Protein AF-A0A3Q3VWB0-F1 (afdb_monomer_lite)

Structure (mmCIF, N/CA/C/O backbone):
data_AF-A0A3Q3VWB0-F1
#
_entry.id   AF-A0A3Q3VWB0-F1
#
loop_
_atom_site.group_PDB
_atom_site.id
_atom_site.type_symbol
_atom_site.label_atom_id
_atom_site.label_alt_id
_atom_site.label_comp_id
_atom_site.label_asym_id
_atom_site.label_entity_id
_atom_site.label_seq_id
_atom_site.pdbx_PDB_ins_code
_atom_site.Cartn_x
_atom_site.Cartn_y
_atom_site.Cartn_z
_atom_site.occupancy
_atom_site.B_iso_or_equiv
_atom_site.auth_seq_id
_atom_site.auth_comp_id
_atom_site.auth_asym_id
_atom_site.auth_atom_id
_atom_site.pdbx_PDB_model_num
ATOM 1 N N . MET A 1 1 ? 9.003 6.322 20.707 1.00 47.12 1 MET A N 1
ATOM 2 C CA . MET A 1 1 ? 8.116 6.072 19.543 1.00 47.12 1 MET A CA 1
ATOM 3 C C . MET A 1 1 ? 6.889 5.295 20.004 1.00 47.12 1 MET A C 1
ATOM 5 O O . MET A 1 1 ? 6.943 4.075 20.107 1.00 47.12 1 MET A O 1
ATOM 9 N N . ILE A 1 2 ? 5.801 5.987 20.344 1.00 47.19 2 ILE A N 1
ATOM 10 C CA . ILE A 1 2 ? 4.587 5.342 20.866 1.00 47.19 2 ILE A CA 1
ATOM 11 C C . ILE A 1 2 ? 3.843 4.706 19.686 1.00 47.19 2 ILE A C 1
ATOM 13 O O . ILE A 1 2 ? 3.297 5.390 18.819 1.00 47.19 2 ILE A O 1
ATOM 17 N N . SER A 1 3 ? 3.933 3.382 19.597 1.00 51.00 3 SER A N 1
ATOM 18 C CA . SER A 1 3 ? 3.389 2.578 18.506 1.00 51.00 3 SER A CA 1
ATOM 19 C C . SER A 1 3 ? 2.050 1.993 18.933 1.00 51.00 3 SER A C 1
ATOM 21 O O . SER A 1 3 ? 2.008 0.912 19.503 1.00 51.00 3 SER A O 1
ATOM 23 N N . ASN A 1 4 ? 0.944 2.664 18.613 1.00 63.75 4 ASN A N 1
ATOM 24 C CA . ASN A 1 4 ? -0.389 2.077 18.814 1.00 63.75 4 ASN A CA 1
ATOM 25 C C . ASN A 1 4 ? -0.702 0.951 17.794 1.00 63.75 4 ASN A C 1
ATOM 27 O O . ASN A 1 4 ? -1.797 0.397 17.801 1.00 63.75 4 ASN A O 1
ATOM 31 N N . THR A 1 5 ? 0.243 0.595 16.907 1.00 69.00 5 THR A N 1
ATOM 32 C CA . THR A 1 5 ? 0.195 -0.614 16.068 1.00 69.00 5 THR A CA 1
ATOM 33 C C . THR A 1 5 ? 1.262 -1.612 16.504 1.00 69.00 5 THR A C 1
ATOM 35 O O . THR A 1 5 ? 2.418 -1.254 16.719 1.00 69.00 5 THR A O 1
ATOM 38 N N . THR A 1 6 ? 0.879 -2.884 16.620 1.00 82.81 6 THR A N 1
ATOM 39 C CA . THR A 1 6 ? 1.812 -3.974 16.922 1.00 82.81 6 THR A CA 1
ATOM 40 C C . THR A 1 6 ? 2.614 -4.346 15.675 1.00 82.81 6 THR A C 1
ATOM 42 O O . THR A 1 6 ? 2.112 -4.256 14.552 1.00 82.81 6 THR A O 1
ATOM 45 N N . ILE A 1 7 ? 3.832 -4.868 15.857 1.00 85.00 7 ILE A N 1
ATOM 46 C CA . ILE A 1 7 ? 4.705 -5.350 14.765 1.00 85.00 7 ILE A CA 1
ATOM 47 C C . ILE A 1 7 ? 3.956 -6.320 13.828 1.00 85.00 7 ILE A C 1
ATOM 49 O O . ILE A 1 7 ? 4.146 -6.321 12.610 1.00 85.00 7 ILE A O 1
ATOM 53 N N . ARG A 1 8 ? 3.050 -7.137 14.379 1.00 86.94 8 ARG A N 1
ATOM 54 C CA . ARG A 1 8 ? 2.215 -8.072 13.613 1.00 86.94 8 ARG A CA 1
ATOM 55 C C . ARG A 1 8 ? 1.226 -7.356 12.685 1.00 86.94 8 ARG A C 1
ATOM 57 O O . ARG A 1 8 ? 0.990 -7.842 11.579 1.00 86.94 8 ARG A O 1
ATOM 64 N N . MET A 1 9 ? 0.652 -6.231 13.112 1.00 89.31 9 MET A N 1
ATOM 65 C CA . MET A 1 9 ? -0.253 -5.422 12.287 1.00 89.31 9 MET A CA 1
ATOM 66 C C . MET A 1 9 ? 0.501 -4.720 11.161 1.00 89.31 9 MET A C 1
ATOM 68 O O . MET A 1 9 ? 0.080 -4.824 10.010 1.00 89.31 9 MET A O 1
ATOM 72 N N . ASP A 1 10 ? 1.650 -4.115 11.455 1.00 89.00 10 ASP A N 1
ATOM 73 C CA . ASP A 1 10 ? 2.466 -3.432 10.443 1.00 89.00 10 ASP A CA 1
ATOM 74 C C . ASP A 1 10 ? 2.898 -4.408 9.332 1.00 89.00 10 ASP A C 1
ATOM 76 O O . ASP A 1 10 ? 2.775 -4.110 8.142 1.00 89.00 10 ASP A O 1
ATOM 80 N N . ARG A 1 11 ? 3.263 -5.648 9.693 1.00 90.81 11 ARG A N 1
ATOM 81 C CA . ARG A 1 11 ? 3.541 -6.721 8.719 1.00 90.81 11 ARG A CA 1
ATOM 82 C C . ARG A 1 11 ? 2.323 -7.110 7.871 1.00 90.81 11 ARG A C 1
ATOM 84 O O . ARG A 1 11 ? 2.487 -7.513 6.721 1.00 90.81 11 ARG A O 1
ATOM 91 N N . ARG A 1 12 ? 1.098 -7.056 8.407 1.00 92.06 12 ARG A N 1
ATOM 92 C CA . ARG A 1 12 ? -0.133 -7.326 7.628 1.00 92.06 12 ARG A CA 1
ATOM 93 C C . ARG A 1 12 ? -0.413 -6.192 6.642 1.00 92.06 12 ARG A C 1
ATOM 95 O O . ARG A 1 12 ? -0.701 -6.476 5.483 1.00 92.06 12 ARG A O 1
ATOM 102 N N . ILE A 1 13 ? -0.259 -4.943 7.080 1.00 91.31 13 ILE A N 1
ATOM 103 C CA . ILE A 1 13 ? -0.426 -3.744 6.246 1.00 91.31 13 ILE A CA 1
ATOM 104 C C . ILE A 1 13 ? 0.552 -3.779 5.063 1.00 91.31 13 ILE A C 1
ATOM 106 O O . ILE A 1 13 ? 0.126 -3.680 3.914 1.00 91.31 13 ILE A O 1
ATOM 110 N N . ALA A 1 14 ? 1.839 -4.018 5.331 1.00 90.25 14 ALA A N 1
ATOM 111 C CA . ALA A 1 14 ? 2.872 -4.095 4.298 1.00 90.25 14 ALA A CA 1
ATOM 112 C C . ALA A 1 14 ? 2.603 -5.209 3.271 1.00 90.25 14 ALA A C 1
ATOM 114 O O . ALA A 1 14 ? 2.793 -5.015 2.071 1.00 90.25 14 ALA A O 1
ATOM 115 N N . ARG A 1 15 ? 2.121 -6.376 3.721 1.00 92.38 15 ARG A N 1
ATOM 116 C CA . ARG A 1 15 ? 1.775 -7.481 2.813 1.00 92.38 15 ARG A CA 1
ATOM 117 C C . ARG A 1 15 ? 0.624 -7.129 1.874 1.00 92.38 15 ARG A C 1
ATOM 119 O O . ARG A 1 15 ? 0.735 -7.427 0.689 1.00 92.38 15 ARG A O 1
ATOM 126 N N . MET A 1 16 ? -0.435 -6.481 2.365 1.00 92.56 16 MET A N 1
ATOM 127 C CA . MET A 1 16 ? -1.551 -6.071 1.500 1.00 92.56 16 MET A CA 1
ATOM 128 C C . MET A 1 16 ? -1.152 -4.977 0.512 1.00 92.56 16 MET A C 1
ATOM 130 O O . MET A 1 16 ? -1.516 -5.049 -0.657 1.00 92.56 16 MET A O 1
ATOM 134 N N . ALA A 1 17 ? -0.360 -3.999 0.955 1.00 90.00 17 ALA A N 1
ATOM 135 C CA . ALA A 1 17 ? 0.150 -2.956 0.069 1.00 90.00 17 ALA A CA 1
ATOM 136 C C . ALA A 1 17 ? 1.024 -3.537 -1.057 1.00 90.00 17 ALA A C 1
ATOM 138 O O . ALA A 1 17 ? 0.980 -3.065 -2.189 1.00 90.00 17 ALA A O 1
ATOM 139 N N . LYS A 1 18 ? 1.786 -4.600 -0.767 1.00 89.75 18 LYS A N 1
ATOM 140 C CA . LYS A 1 18 ? 2.624 -5.280 -1.762 1.00 89.75 18 LYS A CA 1
ATOM 141 C C . LYS A 1 18 ? 1.818 -6.122 -2.755 1.00 89.75 18 LYS A C 1
ATOM 143 O O . LYS A 1 18 ? 2.163 -6.138 -3.932 1.00 89.75 18 LYS A O 1
ATOM 148 N N . SER A 1 19 ? 0.781 -6.833 -2.306 1.00 90.88 19 SER A N 1
ATOM 149 C CA . SER A 1 19 ? -0.048 -7.660 -3.198 1.00 90.88 19 SER A CA 1
ATOM 150 C C . SER A 1 19 ? -0.980 -6.825 -4.076 1.00 90.88 19 SER A C 1
ATOM 152 O O . SER A 1 19 ? -1.268 -7.212 -5.206 1.00 90.88 19 SER A O 1
ATOM 154 N N . GLN A 1 20 ? -1.437 -5.678 -3.575 1.00 87.88 20 GLN A N 1
ATOM 155 C CA . GLN A 1 20 ? -2.340 -4.773 -4.273 1.00 87.88 20 GLN A CA 1
ATOM 156 C C . GLN A 1 20 ? -1.765 -3.350 -4.245 1.00 87.88 20 GLN A C 1
ATOM 158 O O . GLN A 1 20 ? -2.147 -2.549 -3.395 1.00 87.88 20 GLN A O 1
ATOM 163 N N . PRO A 1 21 ? -0.887 -2.982 -5.198 1.00 84.25 21 PRO A N 1
ATOM 164 C CA . PRO A 1 21 ? -0.176 -1.695 -5.186 1.00 84.25 21 PRO A CA 1
ATOM 165 C C . PRO A 1 21 ? -1.087 -0.464 -5.342 1.00 84.25 21 PRO A C 1
ATOM 167 O O . PRO A 1 21 ? -0.622 0.669 -5.275 1.00 84.25 21 PRO A O 1
ATOM 170 N N . MET A 1 22 ? -2.384 -0.672 -5.580 1.00 86.62 22 MET A N 1
ATOM 171 C CA . MET A 1 22 ? -3.390 0.375 -5.772 1.00 86.62 22 MET A CA 1
ATOM 172 C C . MET A 1 22 ? -4.432 0.433 -4.648 1.00 86.62 22 MET A C 1
ATOM 174 O O . MET A 1 22 ? -5.424 1.149 -4.773 1.00 86.62 22 MET A O 1
ATOM 178 N N . ILE A 1 23 ? -4.237 -0.329 -3.572 1.00 90.38 23 ILE A N 1
ATOM 179 C CA . ILE A 1 23 ? -5.157 -0.373 -2.435 1.00 90.38 23 ILE A CA 1
ATOM 180 C C . ILE A 1 23 ? -5.085 0.928 -1.618 1.00 90.38 23 ILE A C 1
ATOM 182 O O . ILE A 1 23 ? -4.008 1.485 -1.398 1.00 90.38 23 ILE A O 1
ATOM 186 N N . SER A 1 24 ? -6.232 1.429 -1.154 1.00 92.00 24 SER A N 1
A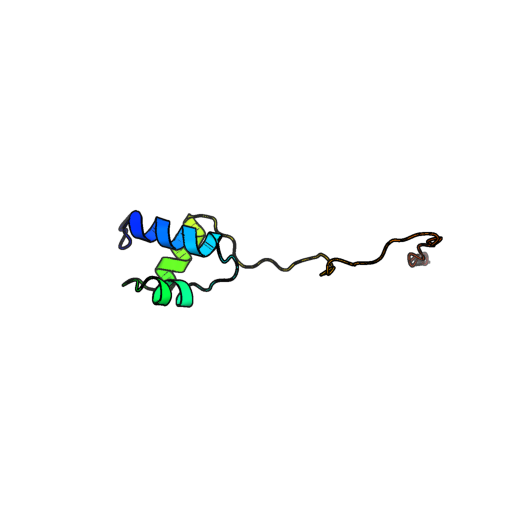TOM 187 C CA . SER A 1 24 ? -6.292 2.633 -0.316 1.00 92.00 24 SER A CA 1
ATOM 188 C C . SER A 1 24 ? -6.116 2.304 1.171 1.00 92.00 24 SER A C 1
ATOM 190 O O . SER A 1 24 ? -6.385 1.188 1.620 1.00 92.00 24 SER A O 1
ATOM 192 N N . SER A 1 25 ? -5.715 3.294 1.976 1.00 90.75 25 SER A N 1
ATOM 193 C CA . SER A 1 25 ? -5.587 3.119 3.431 1.00 90.75 25 SER A CA 1
ATOM 194 C C . SER A 1 25 ? -6.922 2.826 4.128 1.00 90.75 25 SER A C 1
ATOM 196 O O . SER A 1 25 ? -6.924 2.138 5.147 1.00 90.75 25 SER A O 1
ATOM 198 N N . GLY A 1 26 ? -8.044 3.311 3.582 1.00 93.56 26 GLY A N 1
ATOM 199 C CA . GLY A 1 26 ? -9.391 2.988 4.065 1.00 93.56 26 GLY A CA 1
ATOM 200 C C . GLY A 1 26 ? -9.723 1.514 3.853 1.00 93.56 26 GLY A C 1
ATOM 201 O O . GLY A 1 26 ? -10.012 0.806 4.811 1.00 93.56 26 GLY A O 1
ATOM 202 N N . VAL A 1 27 ? -9.523 1.014 2.631 1.00 94.25 27 VAL A N 1
ATOM 203 C CA . VAL A 1 27 ? -9.736 -0.407 2.314 1.00 94.25 27 VAL A CA 1
ATOM 204 C C . VAL A 1 27 ? -8.826 -1.300 3.163 1.00 94.25 27 VAL A C 1
ATOM 206 O O . VAL A 1 27 ? -9.263 -2.349 3.632 1.00 94.25 27 VAL A O 1
ATOM 209 N N . ILE A 1 28 ? -7.582 -0.875 3.427 1.00 93.00 28 ILE A N 1
ATOM 210 C CA . ILE A 1 28 ? -6.671 -1.594 4.330 1.00 93.00 28 ILE A CA 1
ATOM 211 C C . ILE A 1 28 ? -7.258 -1.716 5.745 1.00 93.00 28 ILE A C 1
ATOM 213 O O . ILE A 1 28 ? -7.181 -2.792 6.346 1.00 93.00 28 ILE A O 1
ATOM 217 N N . LYS A 1 29 ? -7.822 -0.626 6.280 1.00 93.06 29 LYS A N 1
ATOM 218 C CA . LYS A 1 29 ? -8.420 -0.584 7.621 1.00 93.06 29 LYS A CA 1
ATOM 219 C C . LYS A 1 29 ? -9.578 -1.571 7.731 1.00 93.06 29 LYS A C 1
ATOM 221 O O . LYS A 1 29 ? -9.586 -2.377 8.663 1.00 93.06 29 LYS A O 1
ATOM 226 N N . ASP A 1 30 ? -10.493 -1.534 6.768 1.00 94.19 30 ASP A N 1
ATOM 227 C CA . ASP A 1 30 ? -11.718 -2.335 6.790 1.00 94.19 30 ASP A CA 1
ATOM 228 C C . ASP A 1 30 ? -11.414 -3.820 6.546 1.00 94.19 30 ASP A C 1
ATOM 230 O O . ASP A 1 30 ? -11.879 -4.684 7.289 1.00 94.19 30 ASP A O 1
ATOM 234 N N . SER A 1 31 ? -10.530 -4.125 5.589 1.00 92.62 31 SER A N 1
ATOM 235 C CA . SER A 1 31 ? -10.141 -5.505 5.251 1.00 92.62 31 SER A CA 1
ATOM 236 C C . SER A 1 31 ? -9.431 -6.221 6.402 1.00 92.62 31 SER A C 1
ATOM 238 O O . SER A 1 31 ? -9.609 -7.420 6.611 1.00 92.62 31 SER A O 1
ATOM 240 N N . LEU A 1 32 ? -8.601 -5.501 7.163 1.00 90.25 32 LEU A N 1
ATOM 241 C CA . LEU A 1 32 ? -7.863 -6.065 8.298 1.00 90.25 32 LEU A CA 1
ATOM 242 C C . LEU A 1 32 ? -8.571 -5.861 9.643 1.00 90.25 32 LEU A C 1
ATOM 244 O O . LEU A 1 32 ? -8.048 -6.364 10.646 1.00 90.25 32 LEU A O 1
ATOM 248 N N . LYS A 1 33 ? -9.719 -5.164 9.651 1.00 90.62 33 LYS A N 1
ATOM 249 C CA . LYS A 1 33 ? -10.496 -4.752 10.832 1.00 90.62 33 LYS A CA 1
ATOM 250 C C . LYS A 1 33 ? -9.616 -4.100 11.899 1.00 90.62 33 LYS A C 1
ATOM 252 O O . LYS A 1 33 ? -9.597 -4.517 13.055 1.00 90.62 33 LYS A O 1
ATOM 257 N N . LEU A 1 34 ? -8.803 -3.126 11.490 1.00 87.62 34 LEU A N 1
ATOM 258 C CA . LEU A 1 34 ? -7.826 -2.515 12.391 1.00 87.62 34 LEU A CA 1
ATOM 259 C C . LEU A 1 34 ? -8.478 -1.444 13.279 1.00 87.62 34 LEU A C 1
ATOM 261 O O . LEU A 1 34 ? -9.161 -0.564 12.752 1.00 87.62 34 LEU A O 1
ATOM 265 N N . PRO A 1 35 ? -8.171 -1.411 14.588 1.00 89.81 35 PRO A N 1
ATOM 266 C CA . PRO A 1 35 ? -8.644 -0.367 15.498 1.00 89.81 35 PRO A CA 1
ATOM 267 C C . PRO A 1 35 ? -7.824 0.932 15.380 1.00 89.81 35 PRO A C 1
ATOM 269 O O . PRO A 1 35 ? -7.771 1.723 16.315 1.00 89.81 35 PRO A O 1
ATOM 272 N N . VAL A 1 36 ? -7.138 1.156 14.253 1.00 88.50 36 VAL A N 1
ATOM 273 C CA . VAL A 1 36 ? -6.294 2.339 14.044 1.00 88.50 36 VAL A CA 1
ATOM 274 C C . VAL A 1 36 ? -6.862 3.264 12.982 1.00 88.50 36 VAL A C 1
ATOM 276 O O . VAL A 1 36 ? -7.599 2.859 12.080 1.00 88.50 36 VAL A O 1
ATOM 279 N N . SER A 1 37 ? -6.504 4.541 13.088 1.00 92.31 37 SER A N 1
ATOM 280 C CA . SER A 1 37 ? -6.929 5.548 12.123 1.00 92.31 37 SER A CA 1
ATOM 281 C C . SER A 1 37 ? -6.285 5.325 10.747 1.00 92.31 37 SER A C 1
ATOM 283 O O . SER A 1 37 ? -5.175 4.798 10.620 1.00 92.31 37 SER A O 1
ATOM 285 N N . THR A 1 38 ? -6.947 5.805 9.694 1.00 91.81 38 THR A N 1
ATOM 286 C CA . THR A 1 38 ? -6.401 5.789 8.326 1.00 91.81 38 THR A CA 1
ATOM 287 C C . THR A 1 38 ? -5.158 6.676 8.183 1.00 91.81 38 THR A C 1
ATOM 289 O O . THR A 1 38 ? -4.317 6.426 7.319 1.00 91.81 38 THR A O 1
ATOM 292 N N . VAL A 1 39 ? -5.000 7.694 9.038 1.00 92.19 39 VAL A N 1
ATOM 293 C CA . VAL A 1 39 ? -3.797 8.541 9.119 1.00 92.19 39 VAL A CA 1
ATOM 294 C C . VAL A 1 39 ? -2.606 7.724 9.617 1.00 92.19 39 VAL A C 1
ATOM 296 O O . VAL A 1 39 ? -1.544 7.760 9.000 1.00 92.19 39 VAL A O 1
ATOM 299 N N . THR A 1 40 ? -2.795 6.926 10.671 1.00 91.06 40 THR A N 1
ATOM 300 C CA . THR A 1 40 ? -1.756 6.034 11.205 1.00 91.06 40 THR A CA 1
ATOM 301 C C . THR A 1 40 ? -1.299 5.031 10.148 1.00 91.06 40 THR A C 1
ATOM 303 O O . THR A 1 40 ? -0.100 4.851 9.957 1.00 91.06 40 THR A O 1
ATOM 306 N N . ILE A 1 41 ? -2.237 4.439 9.401 1.00 90.62 41 ILE A N 1
ATOM 307 C CA . ILE A 1 41 ? -1.926 3.506 8.305 1.00 90.62 41 ILE A CA 1
ATOM 308 C C . ILE A 1 41 ? -1.096 4.196 7.217 1.00 90.62 41 ILE A C 1
ATOM 310 O O . ILE A 1 41 ? -0.072 3.657 6.806 1.00 90.62 41 ILE A O 1
ATOM 314 N N . ARG A 1 42 ? -1.488 5.403 6.781 1.00 91.56 42 ARG A N 1
ATOM 315 C CA . ARG A 1 42 ? -0.707 6.183 5.803 1.00 91.56 42 ARG A CA 1
ATOM 316 C C . ARG A 1 42 ? 0.713 6.440 6.297 1.00 91.56 42 ARG A C 1
ATOM 318 O O . ARG A 1 42 ? 1.656 6.208 5.549 1.00 91.56 42 ARG A O 1
ATOM 325 N N . ARG A 1 43 ? 0.872 6.843 7.561 1.00 90.88 43 ARG A N 1
ATOM 326 C CA . ARG A 1 43 ? 2.191 7.093 8.152 1.00 90.88 43 ARG A CA 1
ATOM 327 C C . ARG A 1 43 ? 3.069 5.841 8.131 1.00 90.88 43 ARG A C 1
ATOM 329 O O . ARG A 1 43 ? 4.199 5.916 7.668 1.00 90.88 43 ARG A O 1
ATOM 336 N N . ARG A 1 44 ? 2.528 4.685 8.533 1.00 89.94 44 ARG A N 1
ATOM 337 C CA . ARG A 1 44 ? 3.245 3.396 8.493 1.00 89.94 44 ARG A CA 1
ATOM 338 C C . ARG A 1 44 ? 3.649 2.981 7.082 1.00 89.94 44 ARG A C 1
ATOM 340 O O . ARG A 1 44 ? 4.747 2.473 6.892 1.00 89.94 44 ARG A O 1
ATOM 347 N N . LEU A 1 45 ? 2.785 3.200 6.092 1.00 89.94 45 LEU A N 1
ATOM 348 C CA . LEU A 1 45 ? 3.109 2.914 4.692 1.00 89.94 45 LEU A CA 1
ATOM 349 C C . LEU A 1 45 ? 4.265 3.790 4.192 1.00 89.94 45 LEU A C 1
ATOM 351 O O . LEU A 1 45 ? 5.180 3.266 3.557 1.00 89.94 45 LEU A O 1
ATOM 355 N N . CYS A 1 46 ? 4.262 5.081 4.537 1.00 88.69 46 CYS A N 1
ATOM 356 C CA . CYS A 1 46 ? 5.364 5.992 4.226 1.00 88.69 46 CYS A CA 1
ATOM 357 C C . CYS A 1 46 ? 6.665 5.591 4.943 1.00 88.69 46 CYS A C 1
ATOM 359 O O . CYS A 1 46 ? 7.711 5.529 4.303 1.00 88.69 46 CYS A O 1
ATOM 361 N N . GLU A 1 47 ? 6.606 5.260 6.241 1.00 89.25 47 GLU A N 1
ATOM 362 C CA . GLU A 1 47 ? 7.752 4.752 7.022 1.00 89.25 47 GLU A CA 1
ATOM 363 C C . GLU A 1 47 ? 8.338 3.474 6.387 1.00 89.25 47 GLU A C 1
ATOM 365 O O . GLU A 1 47 ? 9.553 3.308 6.303 1.00 89.25 47 GLU A O 1
ATOM 370 N N . ALA A 1 48 ? 7.476 2.597 5.867 1.00 88.06 48 ALA A N 1
ATOM 371 C CA . ALA A 1 48 ? 7.851 1.371 5.166 1.00 88.06 48 ALA A CA 1
ATOM 372 C C . ALA A 1 48 ? 8.237 1.578 3.684 1.00 88.06 48 ALA A C 1
ATOM 374 O O . ALA A 1 48 ? 8.430 0.596 2.967 1.00 88.06 48 ALA A O 1
ATOM 375 N N . LYS A 1 49 ? 8.368 2.830 3.219 1.00 88.62 49 LYS A N 1
ATOM 376 C CA . LYS A 1 49 ? 8.760 3.210 1.848 1.00 88.62 49 LYS A CA 1
ATOM 377 C C . LYS A 1 49 ? 7.839 2.665 0.747 1.00 88.62 49 LYS A C 1
ATOM 379 O O . LYS A 1 49 ? 8.261 2.540 -0.403 1.00 88.62 49 LYS A O 1
ATOM 384 N N . PHE A 1 50 ? 6.578 2.367 1.061 1.00 83.25 50 PHE A N 1
ATOM 385 C CA . PHE A 1 50 ? 5.588 2.112 0.018 1.00 83.25 50 PHE A CA 1
ATOM 386 C C . PHE A 1 50 ? 5.251 3.439 -0.658 1.00 83.25 50 PHE A C 1
ATOM 388 O O . PHE A 1 50 ? 4.701 4.347 -0.034 1.00 83.25 50 PHE A O 1
ATOM 395 N N . SER A 1 51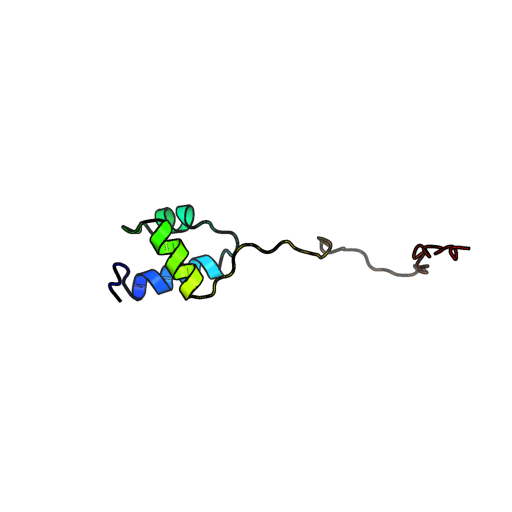 ? 5.631 3.567 -1.929 1.00 71.00 51 SER A N 1
ATOM 396 C CA . SER A 1 51 ? 5.392 4.781 -2.698 1.00 71.00 51 SER A CA 1
ATOM 397 C C . SER A 1 51 ? 3.908 4.963 -3.0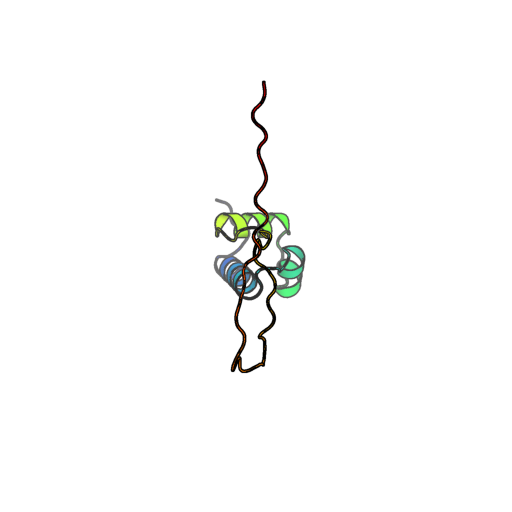03 1.00 71.00 51 SER A C 1
ATOM 399 O O . SER A 1 51 ? 3.153 4.009 -3.203 1.00 71.00 51 SER A O 1
ATOM 401 N N . ALA A 1 52 ? 3.491 6.226 -3.057 1.00 68.19 52 ALA A N 1
ATOM 402 C CA . ALA A 1 52 ? 2.194 6.588 -3.602 1.00 68.19 52 ALA A CA 1
ATOM 403 C C . ALA A 1 52 ? 2.135 6.288 -5.111 1.00 68.19 52 ALA A C 1
ATOM 40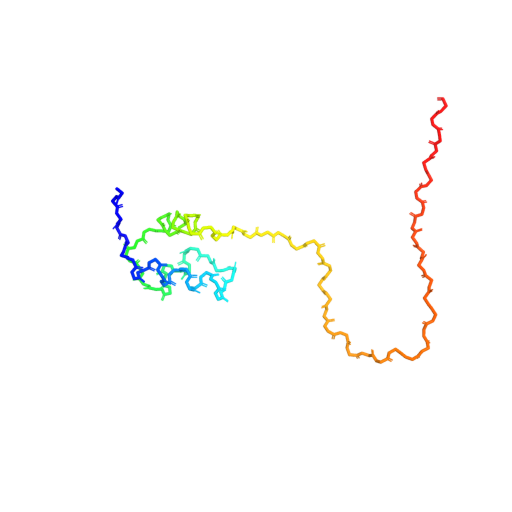5 O O . ALA A 1 52 ? 3.153 6.102 -5.783 1.00 68.19 52 ALA A O 1
ATOM 406 N N . ARG A 1 53 ? 0.914 6.252 -5.651 1.00 73.19 53 ARG A N 1
ATOM 407 C CA . ARG A 1 53 ? 0.639 5.963 -7.063 1.00 73.19 53 ARG A CA 1
ATOM 408 C C . ARG A 1 53 ? 1.463 6.877 -7.983 1.00 73.19 53 ARG A C 1
ATOM 410 O O . ARG A 1 53 ? 1.287 8.089 -7.954 1.00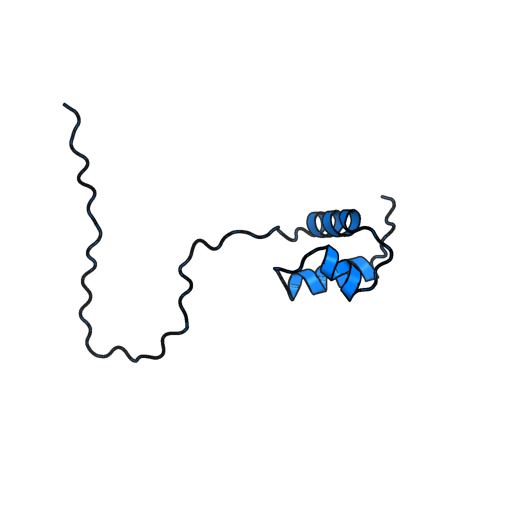 73.19 53 ARG A O 1
ATOM 417 N N . SER A 1 54 ? 2.299 6.285 -8.839 1.00 70.62 54 SER A N 1
ATOM 418 C CA . SER A 1 54 ? 3.015 6.994 -9.909 1.00 70.62 54 SER A CA 1
ATOM 419 C C . SER A 1 54 ? 2.352 6.721 -11.269 1.00 70.62 54 SER A C 1
ATOM 421 O O . SER A 1 54 ? 1.995 5.567 -11.545 1.00 70.62 54 SER A O 1
ATOM 423 N N . PRO A 1 55 ? 2.133 7.742 -12.119 1.00 72.38 55 PRO A N 1
ATOM 424 C CA . PRO A 1 55 ? 1.545 7.553 -13.440 1.00 72.38 55 PRO A CA 1
ATOM 425 C C . PRO A 1 55 ? 2.475 6.756 -14.363 1.00 72.38 55 PRO A C 1
ATOM 427 O O . PRO A 1 55 ? 3.695 6.912 -14.362 1.00 72.38 55 PRO A O 1
ATOM 430 N N . ARG A 1 56 ? 1.883 5.896 -15.195 1.00 74.12 56 ARG A N 1
ATOM 431 C CA . ARG A 1 56 ? 2.619 5.083 -16.167 1.00 74.12 56 ARG A CA 1
ATOM 432 C C . ARG A 1 56 ? 2.931 5.923 -17.410 1.00 74.12 56 ARG A C 1
ATOM 434 O O . ARG A 1 56 ? 2.011 6.323 -18.111 1.00 74.12 56 ARG A O 1
ATOM 441 N N . LYS A 1 57 ? 4.217 6.127 -17.717 1.00 80.06 57 LYS A N 1
ATOM 442 C CA . LYS A 1 57 ? 4.697 6.802 -18.944 1.00 80.06 57 LYS A CA 1
ATOM 443 C C . LYS A 1 57 ? 4.994 5.832 -20.099 1.00 80.06 57 LYS A C 1
ATOM 445 O O . LYS A 1 57 ? 5.874 6.086 -20.909 1.00 80.06 57 LYS A O 1
ATOM 450 N N . VAL A 1 58 ? 4.312 4.688 -20.147 1.00 77.50 58 VAL A N 1
ATOM 451 C CA . VAL A 1 58 ? 4.473 3.710 -21.234 1.00 77.50 58 VAL A CA 1
ATOM 452 C C . VAL A 1 58 ? 3.108 3.320 -21.796 1.00 77.50 58 VAL A C 1
ATOM 454 O O . VAL A 1 58 ? 2.158 3.198 -21.011 1.00 77.50 58 VAL A O 1
ATOM 457 N N . PRO A 1 59 ? 2.990 3.102 -23.119 1.00 79.06 59 PRO A N 1
ATOM 458 C CA . PRO A 1 59 ? 1.746 2.655 -23.729 1.00 79.06 59 PRO A CA 1
ATOM 459 C C . PRO A 1 59 ? 1.254 1.350 -23.093 1.00 79.06 59 PRO A C 1
ATOM 461 O O . PRO A 1 59 ? 2.034 0.434 -22.821 1.00 79.06 59 PRO A O 1
ATOM 464 N N . LEU A 1 60 ? -0.055 1.245 -22.868 1.00 77.75 60 LEU A N 1
ATOM 465 C CA . LEU A 1 60 ? -0.691 0.024 -22.372 1.00 77.75 60 LEU A CA 1
ATOM 466 C C . LEU A 1 60 ? -0.831 -0.987 -23.518 1.00 77.75 60 LEU A C 1
ATOM 468 O O . LEU A 1 60 ? -1.912 -1.187 -24.071 1.00 77.75 60 LEU A O 1
ATOM 472 N N . LEU A 1 61 ? 0.280 -1.614 -23.901 1.00 74.88 61 LEU A N 1
ATOM 473 C CA . LEU A 1 61 ? 0.284 -2.642 -24.935 1.00 74.88 61 LEU A CA 1
ATOM 474 C C . LEU A 1 61 ? -0.337 -3.932 -24.384 1.00 74.88 61 LEU A C 1
ATOM 476 O O . LEU A 1 61 ? 0.233 -4.607 -23.528 1.00 74.88 61 LEU A O 1
ATOM 480 N N . LYS A 1 62 ? -1.518 -4.299 -24.890 1.00 74.19 62 LYS A N 1
ATOM 481 C CA . LYS A 1 62 ? -2.075 -5.644 -24.688 1.00 74.19 62 LYS A CA 1
ATOM 482 C C . LYS A 1 62 ? -1.204 -6.659 -25.440 1.00 74.19 62 LYS A C 1
ATOM 484 O O . LYS A 1 62 ? -0.671 -6.344 -26.504 1.00 74.19 62 LYS A O 1
ATOM 489 N N . LYS A 1 63 ? -1.077 -7.889 -24.924 1.00 72.94 63 LYS A N 1
ATOM 490 C CA . LYS A 1 63 ? -0.332 -8.973 -25.593 1.00 72.94 63 LYS A CA 1
ATOM 491 C C . LYS A 1 63 ? -0.898 -9.193 -27.005 1.00 72.94 63 LYS A C 1
ATOM 493 O O . LYS A 1 63 ? -1.985 -9.742 -27.165 1.00 72.94 63 LYS A O 1
ATOM 498 N N . LYS A 1 64 ? -0.170 -8.750 -28.035 1.00 64.25 64 LYS A N 1
ATOM 499 C CA . LYS A 1 64 ? -0.588 -8.843 -29.441 1.00 64.25 64 LYS A CA 1
ATOM 500 C C . LYS A 1 64 ? -0.380 -10.285 -29.919 1.00 64.25 64 LYS A C 1
ATOM 502 O O . LYS A 1 64 ? 0.752 -10.709 -30.128 1.00 64.25 64 LYS A O 1
ATOM 507 N N . ARG A 1 65 ? -1.450 -11.072 -30.086 1.00 64.94 65 ARG A N 1
ATOM 508 C CA . ARG A 1 65 ? -1.372 -12.377 -30.773 1.00 64.94 65 ARG A CA 1
ATOM 509 C C . ARG A 1 65 ? -1.396 -12.166 -32.290 1.00 64.94 65 ARG A C 1
ATOM 511 O O . ARG A 1 65 ? -2.463 -12.327 -32.861 1.00 64.94 65 ARG A O 1
ATOM 518 N N . ARG A 1 66 ? -0.276 -11.827 -32.948 1.00 61.62 66 ARG A N 1
ATOM 519 C CA . ARG A 1 66 ? -0.086 -12.048 -34.405 1.00 61.62 66 ARG A CA 1
ATOM 520 C C . ARG A 1 66 ? 1.392 -12.252 -34.759 1.00 61.62 66 ARG A C 1
ATOM 522 O O . ARG A 1 66 ? 2.257 -11.524 -34.284 1.00 61.62 66 ARG A O 1
ATOM 529 N N . LYS A 1 67 ? 1.635 -13.284 -35.573 1.00 60.62 67 LYS A N 1
ATOM 530 C CA . LYS A 1 67 ? 2.925 -13.718 -36.120 1.00 60.62 67 LYS A CA 1
ATOM 531 C C . LYS A 1 67 ? 3.256 -12.798 -37.294 1.00 60.62 67 LYS A C 1
ATOM 533 O O . LYS A 1 67 ? 2.559 -12.831 -38.303 1.00 60.62 67 LYS A O 1
ATOM 538 N N . TRP A 1 68 ? 4.260 -11.947 -37.135 1.00 63.12 68 TRP A N 1
ATOM 539 C CA . TRP A 1 68 ? 4.718 -11.057 -38.196 1.00 63.12 68 TRP A CA 1
ATOM 540 C C . TRP A 1 68 ? 5.561 -11.878 -39.167 1.00 63.12 68 TRP A C 1
ATOM 542 O O . TRP A 1 68 ? 6.689 -12.246 -38.852 1.00 63.12 68 TRP A O 1
ATOM 552 N N . ARG A 1 69 ? 5.000 -12.226 -40.322 1.00 58.94 69 ARG A N 1
ATOM 553 C CA . ARG A 1 69 ? 5.787 -12.644 -41.479 1.00 58.94 69 ARG A CA 1
ATOM 554 C C . ARG A 1 69 ? 5.478 -11.643 -42.582 1.00 58.94 69 ARG A C 1
ATOM 556 O O . ARG A 1 69 ? 4.339 -11.588 -43.026 1.00 58.94 69 ARG A O 1
ATOM 563 N N . ASN A 1 70 ? 6.489 -10.848 -42.938 1.00 61.50 70 ASN A N 1
ATOM 564 C CA . ASN A 1 70 ? 6.531 -9.931 -44.084 1.00 61.50 70 ASN A CA 1
ATOM 565 C C . ASN A 1 70 ? 5.888 -8.545 -43.869 1.00 61.50 70 ASN A C 1
ATOM 567 O O . ASN A 1 70 ? 4.960 -8.180 -44.582 1.00 61.50 70 ASN A O 1
ATOM 571 N N . ILE A 1 71 ? 6.385 -7.747 -42.913 1.00 63.78 71 ILE A N 1
ATOM 572 C CA . ILE A 1 71 ? 6.058 -6.308 -42.844 1.00 63.78 71 ILE A CA 1
ATOM 573 C C . ILE A 1 71 ? 7.365 -5.512 -42.866 1.00 63.78 71 ILE A C 1
ATOM 575 O O . ILE A 1 71 ? 8.163 -5.621 -41.939 1.00 63.78 71 ILE A O 1
ATOM 579 N N . LEU A 1 72 ? 7.571 -4.741 -43.937 1.00 67.88 72 LEU A N 1
ATOM 580 C CA . LEU A 1 72 ? 8.601 -3.709 -44.042 1.00 67.88 72 LEU A CA 1
ATOM 581 C C . LEU A 1 72 ? 8.127 -2.500 -43.225 1.00 67.88 72 LEU A C 1
ATOM 583 O O . LEU A 1 72 ? 7.022 -2.009 -43.444 1.00 67.88 72 LEU A O 1
ATOM 587 N N . TRP A 1 73 ? 8.912 -2.082 -42.235 1.00 58.66 73 TRP A N 1
ATOM 588 C CA . TRP A 1 73 ? 8.595 -0.931 -41.388 1.00 58.66 73 TRP A CA 1
ATOM 589 C C . TRP A 1 73 ? 9.307 0.313 -41.917 1.00 58.66 73 TRP A C 1
ATOM 591 O O . TRP A 1 73 ? 10.511 0.263 -42.157 1.00 58.66 73 TRP A O 1
ATOM 601 N N . THR A 1 74 ? 8.581 1.426 -42.005 1.00 63.47 74 THR A N 1
ATOM 602 C CA . THR A 1 74 ? 9.152 2.768 -42.168 1.00 63.47 74 THR A CA 1
ATOM 603 C C . THR A 1 74 ? 8.736 3.589 -40.951 1.00 63.47 74 THR A C 1
ATOM 605 O O . THR A 1 74 ? 7.546 3.675 -40.646 1.00 63.47 74 THR A O 1
ATOM 608 N N . ASP A 1 75 ? 9.707 4.131 -40.216 1.00 64.06 75 ASP A N 1
ATOM 609 C CA . ASP A 1 75 ? 9.459 5.056 -39.108 1.00 64.06 75 ASP A CA 1
ATOM 610 C C . ASP A 1 75 ? 9.409 6.482 -39.663 1.00 64.06 75 ASP A C 1
ATOM 612 O O . ASP A 1 75 ? 10.436 7.061 -40.010 1.00 64.06 75 ASP A O 1
ATOM 616 N N . GLU A 1 76 ? 8.209 7.045 -39.788 1.00 63.72 76 GLU A N 1
ATOM 617 C CA . GLU A 1 76 ? 8.044 8.471 -40.072 1.00 63.72 76 GLU A CA 1
ATOM 618 C C . GLU A 1 76 ? 8.036 9.251 -38.753 1.00 63.72 76 GLU A C 1
ATOM 620 O O . GLU A 1 76 ? 6.995 9.657 -38.228 1.00 63.72 76 GLU A O 1
ATOM 625 N N . SER A 1 77 ? 9.222 9.454 -38.184 1.00 70.56 77 SER A N 1
ATOM 626 C CA . SER A 1 77 ? 9.404 10.414 -37.099 1.00 70.56 77 SER A CA 1
ATOM 627 C C . SER A 1 77 ? 9.250 11.841 -37.639 1.00 70.56 77 SER A C 1
ATOM 629 O O . SER A 1 77 ? 9.937 12.246 -38.576 1.00 70.56 77 SER A O 1
ATOM 631 N N . LYS A 1 78 ? 8.349 12.636 -37.045 1.00 64.81 78 LYS A N 1
ATOM 632 C CA . LYS A 1 78 ? 8.172 14.048 -37.421 1.00 64.81 78 LYS A CA 1
ATOM 633 C C . LYS A 1 78 ? 9.442 14.838 -37.101 1.00 64.81 78 LYS A C 1
ATOM 635 O O . LYS A 1 78 ? 9.728 15.102 -35.936 1.00 64.81 78 LYS A O 1
ATOM 640 N N . ILE A 1 79 ? 10.167 15.259 -38.135 1.00 67.31 79 ILE A N 1
ATOM 641 C CA . ILE A 1 79 ? 11.268 16.217 -38.008 1.00 67.31 79 ILE A CA 1
ATOM 642 C C . ILE A 1 79 ? 10.641 17.587 -37.739 1.00 67.31 79 ILE A C 1
ATOM 644 O O . ILE A 1 79 ? 10.026 18.186 -38.621 1.00 67.31 79 ILE A O 1
ATOM 648 N N . SER A 1 80 ? 10.753 18.081 -36.507 1.00 59.88 80 SER A N 1
ATOM 649 C CA . SER A 1 80 ? 10.394 19.463 -36.196 1.00 59.88 80 SER A CA 1
ATOM 650 C C . SER A 1 80 ? 11.412 20.385 -36.865 1.00 59.88 80 SER A C 1
ATOM 652 O O . SER A 1 80 ? 12.541 20.497 -36.394 1.00 59.88 80 SER A O 1
ATOM 654 N N . GLN 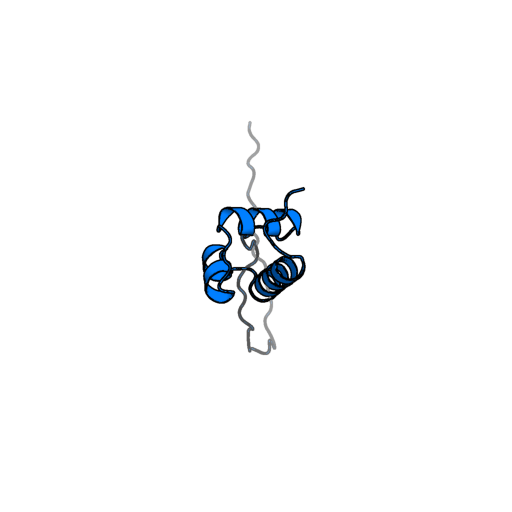A 1 81 ? 11.026 21.022 -37.970 1.00 62.62 81 GLN A N 1
ATOM 655 C CA . GLN A 1 81 ? 11.819 22.067 -38.614 1.00 62.62 81 GLN A CA 1
ATOM 656 C C . GLN A 1 81 ? 11.921 23.255 -37.647 1.00 62.62 81 GLN A C 1
ATOM 658 O O . GLN A 1 81 ? 10.993 24.052 -37.522 1.00 62.62 81 GLN A O 1
ATOM 663 N N . THR A 1 82 ? 13.021 23.356 -36.902 1.00 57.28 82 THR A N 1
ATOM 664 C CA . THR A 1 82 ? 13.358 24.578 -36.170 1.00 57.28 82 THR A CA 1
ATOM 665 C C . THR A 1 82 ? 13.853 25.596 -37.187 1.00 57.28 82 THR A C 1
ATOM 667 O O . THR A 1 82 ? 14.983 25.503 -37.661 1.00 57.28 82 THR A O 1
ATOM 670 N N . THR A 1 83 ? 13.002 26.549 -37.556 1.00 60.53 83 THR A N 1
ATOM 671 C CA . THR A 1 83 ? 13.405 27.688 -38.385 1.00 60.53 83 THR A CA 1
ATOM 672 C C . THR A 1 83 ? 14.433 28.540 -37.628 1.00 60.53 83 THR A C 1
ATOM 674 O O . THR A 1 83 ? 14.181 28.866 -36.460 1.00 60.53 83 THR A O 1
ATOM 677 N N . PRO A 1 84 ? 15.566 28.926 -38.241 1.00 61.88 84 PRO A N 1
ATOM 678 C CA . PRO A 1 84 ? 16.491 29.868 -37.626 1.00 61.88 84 PRO A CA 1
ATOM 679 C C . PRO A 1 84 ? 15.799 31.226 -37.456 1.00 61.88 84 PRO A C 1
ATOM 681 O O . PRO A 1 84 ? 15.164 31.734 -38.379 1.00 61.88 84 PRO A O 1
ATOM 684 N N . LYS A 1 85 ? 15.884 31.785 -36.244 1.00 64.25 85 LYS A N 1
ATOM 685 C CA . LYS A 1 85 ? 15.445 33.153 -35.958 1.00 64.25 85 LYS A CA 1
ATOM 686 C C . LYS A 1 85 ? 16.448 34.105 -36.603 1.00 64.25 85 LYS A C 1
ATOM 688 O O . LYS A 1 85 ? 17.641 33.975 -36.332 1.00 64.25 85 LYS A O 1
ATOM 693 N N . HIS A 1 86 ? 15.945 34.984 -37.462 1.00 59.09 86 HIS A N 1
ATOM 694 C CA . HIS A 1 86 ? 16.716 36.033 -38.116 1.00 59.09 86 HIS A CA 1
ATOM 695 C C . HIS A 1 86 ? 16.741 37.310 -37.275 1.00 59.09 86 HIS A C 1
ATOM 697 O O . HIS A 1 86 ? 15.780 37.504 -36.491 1.00 59.09 86 HIS A O 1
#

Foldseek 3Di:
DDDPDDPVLLVQLVVVCVVPVQDALVNSCVVVVDPDDSVSSVVSCVVVVSDDDDDDPDDPDDDDPDDDDDDDDDDPDDDDPPDDDD

Sequence (86 aa):
MISNTTIRMDRRIARMAKSQPMISSGVIKDSLKLPVSTVTIRRRLCEAKFSARSPRKVPLLKKKRRKWRNILWTDESKISQTTPKH

pLDDT: mean 78.36, std 13.45, range [47.12, 94.25]

InterPro domains:
  IPR002492 Transposase, Tc1-like [PF01498] (10-69)

Radius of gyration: 23.78 Å; chains: 1; bounding box: 28×50×65 Å

Organism: Mola mola (NCBI:txid94237)

Secondary structure (DSSP, 8-state):
---SS-HHHHHHHHHHHHH-TT--HHHHHHHHT-SS-HHHHHHHHHHTT-PPPPPP-S-----------S------------PPP-